Protein AF-A0A7X7IRA7-F1 (afdb_monomer_lite)

Secondary structure (DSSP, 8-state):
-HHHHHHHHTT---PPPGGGS---STTGGGTTTTTT---GGGSTTS-----SSSS--------SSTTHHHHHHHHHHHHHHHHHTT--

pLDDT: mean 92.63, std 7.19, range [47.81, 97.12]

Radius of gyration: 15.8 Å; chains: 1; bounding box: 31×34×34 Å

Structure (mmCIF, N/CA/C/O backbone):
data_AF-A0A7X7IRA7-F1
#
_entry.id   AF-A0A7X7IRA7-F1
#
loop_
_atom_site.group_PDB
_atom_site.id
_atom_site.type_symbol
_atom_site.label_atom_id
_atom_site.label_alt_id
_atom_site.label_comp_id
_atom_site.label_asym_id
_atom_site.label_entity_id
_atom_site.label_seq_id
_atom_site.pdbx_PDB_ins_code
_atom_site.Cartn_x
_atom_site.Cartn_y
_atom_site.Cartn_z
_atom_site.occupancy
_atom_site.B_iso_or_equiv
_atom_site.auth_seq_id
_atom_site.auth_comp_id
_atom_site.auth_asym_id
_atom_site.auth_atom_id
_atom_site.pdbx_PDB_model_num
ATOM 1 N N . ILE A 1 1 ? -6.655 -4.519 11.664 1.00 88.88 1 ILE A N 1
ATOM 2 C CA . ILE A 1 1 ? -5.834 -5.732 11.392 1.00 88.88 1 ILE A CA 1
ATOM 3 C C . ILE A 1 1 ? -6.500 -7.064 11.778 1.00 88.88 1 ILE A C 1
ATOM 5 O O . ILE A 1 1 ? -6.164 -8.075 11.176 1.00 88.88 1 ILE A O 1
ATOM 9 N N . GLY A 1 2 ? -7.436 -7.109 12.742 1.00 97.00 2 GLY A N 1
ATOM 10 C CA . GLY A 1 2 ? -8.104 -8.361 13.143 1.00 97.00 2 GLY A CA 1
ATOM 11 C C . GLY A 1 2 ? -8.839 -9.086 12.005 1.00 97.00 2 GLY A C 1
ATOM 12 O O . GLY A 1 2 ? -8.680 -10.294 11.869 1.00 97.00 2 GLY A O 1
ATOM 13 N N . GLU A 1 3 ? -9.560 -8.351 11.149 1.00 96.38 3 GLU A N 1
ATOM 14 C CA . GLU A 1 3 ? -10.217 -8.904 9.948 1.00 96.38 3 GLU A CA 1
ATOM 15 C C . GLU A 1 3 ? -9.214 -9.569 8.992 1.00 96.38 3 GLU A C 1
ATOM 17 O O . GLU A 1 3 ? -9.386 -10.728 8.636 1.00 96.38 3 GLU A O 1
ATOM 22 N N . ALA A 1 4 ? -8.113 -8.885 8.662 1.00 95.69 4 ALA A N 1
ATOM 23 C CA . ALA A 1 4 ? -7.071 -9.439 7.796 1.00 95.69 4 ALA A CA 1
ATOM 24 C C . ALA A 1 4 ? -6.428 -10.708 8.389 1.00 95.69 4 ALA A C 1
ATOM 26 O O . ALA A 1 4 ? -6.219 -11.689 7.683 1.00 95.69 4 ALA A O 1
ATOM 27 N N . ARG A 1 5 ? -6.158 -10.730 9.705 1.00 96.81 5 ARG A N 1
ATOM 28 C CA . ARG A 1 5 ? -5.629 -11.931 10.382 1.00 96.81 5 ARG A CA 1
ATOM 29 C C . ARG A 1 5 ? -6.616 -13.093 10.329 1.00 96.81 5 ARG A C 1
ATOM 31 O O . ARG A 1 5 ? -6.199 -14.226 10.123 1.00 96.81 5 ARG A O 1
ATOM 38 N N . ARG A 1 6 ? -7.907 -12.813 10.514 1.00 96.88 6 ARG A N 1
ATOM 39 C CA . ARG A 1 6 ? -8.966 -13.818 10.409 1.00 96.88 6 ARG A CA 1
ATOM 40 C C . ARG A 1 6 ? -9.012 -14.423 9.009 1.00 96.88 6 ARG A C 1
ATOM 42 O O . ARG A 1 6 ? -9.065 -15.639 8.904 1.00 96.88 6 ARG A O 1
ATOM 49 N N . ASP A 1 7 ? -8.942 -13.600 7.965 1.00 95.25 7 ASP A N 1
ATOM 50 C CA . ASP A 1 7 ? -8.956 -14.073 6.575 1.00 95.25 7 ASP A CA 1
ATOM 51 C C . ASP A 1 7 ? -7.778 -15.022 6.294 1.00 95.25 7 ASP A C 1
ATOM 53 O O . ASP A 1 7 ? -7.979 -16.084 5.708 1.00 95.25 7 ASP A O 1
ATOM 57 N N . VAL A 1 8 ? -6.585 -14.720 6.819 1.00 95.00 8 VAL A N 1
ATOM 58 C CA . VAL A 1 8 ? -5.424 -15.624 6.739 1.00 95.00 8 VAL A CA 1
ATOM 59 C C . VAL A 1 8 ? -5.671 -16.940 7.485 1.00 95.00 8 VAL A C 1
ATOM 61 O O . VAL A 1 8 ? -5.437 -18.008 6.925 1.00 95.00 8 VAL A O 1
ATOM 64 N N . CYS A 1 9 ? -6.162 -16.889 8.728 1.00 96.31 9 CYS A N 1
ATOM 65 C CA . CYS A 1 9 ? -6.425 -18.095 9.524 1.00 96.31 9 CYS A CA 1
ATOM 66 C C . CYS A 1 9 ? -7.529 -18.980 8.926 1.00 96.31 9 CYS A C 1
ATOM 68 O O . CYS A 1 9 ? -7.468 -20.199 9.046 1.00 96.31 9 CYS A O 1
ATOM 70 N N . GLU A 1 10 ? -8.535 -18.375 8.295 1.00 96.69 10 GLU A N 1
ATOM 71 C CA . GLU A 1 10 ? -9.654 -19.073 7.651 1.00 96.69 10 GLU A CA 1
ATOM 72 C C . GLU A 1 10 ? -9.316 -19.514 6.212 1.00 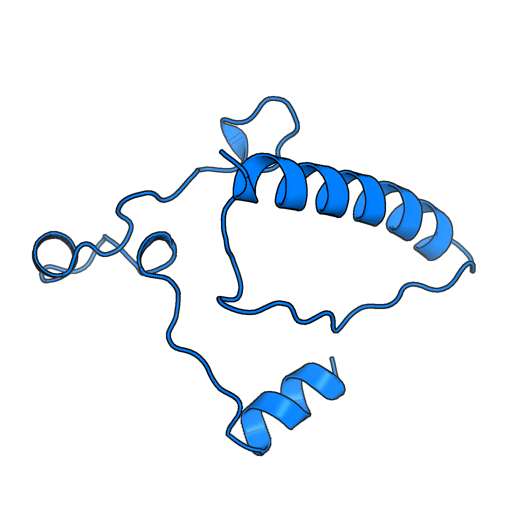96.69 10 GLU A C 1
ATOM 74 O O . GLU A 1 10 ? -10.180 -20.028 5.505 1.00 96.69 10 GLU A O 1
ATOM 79 N N . GLY A 1 11 ? -8.066 -19.332 5.766 1.00 92.25 11 GLY A N 1
ATOM 80 C CA . GLY A 1 11 ? -7.593 -19.796 4.461 1.00 92.25 11 GLY A CA 1
ATOM 81 C C . GLY A 1 11 ? -8.098 -18.976 3.272 1.00 92.25 11 GLY A C 1
ATOM 82 O O . GLY A 1 11 ? -7.948 -19.409 2.132 1.00 92.25 11 GLY A O 1
ATOM 83 N N . ARG A 1 12 ? -8.652 -17.777 3.501 1.00 91.00 12 ARG A N 1
ATOM 84 C CA . ARG A 1 12 ? -9.030 -16.811 2.451 1.00 91.00 12 ARG A CA 1
ATOM 85 C C . ARG A 1 12 ? -7.792 -16.087 1.906 1.00 91.00 12 ARG A C 1
ATOM 87 O O . ARG A 1 12 ? -7.711 -14.861 1.933 1.00 91.00 12 ARG A O 1
ATOM 94 N N . ILE A 1 13 ? -6.801 -16.857 1.465 1.00 89.81 13 ILE A N 1
ATOM 95 C CA . ILE A 1 13 ? -5.538 -16.358 0.921 1.00 89.81 13 ILE A CA 1
ATOM 96 C C . ILE A 1 13 ? -5.569 -16.349 -0.603 1.00 89.81 13 ILE A C 1
ATOM 98 O O . ILE A 1 13 ? -6.170 -17.210 -1.240 1.00 89.81 13 ILE A O 1
ATOM 102 N N . LEU A 1 14 ? -4.881 -15.373 -1.181 1.00 90.88 14 LEU A N 1
ATOM 103 C CA . LEU A 1 14 ? -4.729 -15.216 -2.620 1.00 90.88 14 LEU A CA 1
ATOM 104 C C . LEU A 1 14 ? -3.247 -15.292 -2.974 1.00 90.88 14 LEU A C 1
ATOM 106 O O . LEU A 1 14 ? -2.401 -14.914 -2.155 1.00 90.88 14 LEU A O 1
ATOM 110 N N . PRO A 1 15 ? -2.903 -15.774 -4.177 1.00 93.06 15 PRO A N 1
ATOM 111 C CA . PRO A 1 15 ? -1.535 -15.680 -4.648 1.00 93.06 15 PRO A CA 1
ATOM 112 C C . PRO A 1 15 ? -1.135 -14.209 -4.784 1.00 93.06 15 PRO A C 1
ATOM 114 O O . PRO A 1 15 ? -1.932 -13.371 -5.199 1.00 93.06 15 PRO A O 1
ATOM 117 N N . VAL A 1 16 ? 0.131 -13.908 -4.499 1.00 94.25 16 VAL A N 1
ATOM 118 C CA . VAL A 1 16 ? 0.682 -12.566 -4.724 1.00 94.25 16 VAL A CA 1
ATOM 119 C C . VAL A 1 16 ? 0.572 -12.225 -6.221 1.00 94.25 16 VAL A C 1
ATOM 121 O O . VAL A 1 16 ? 1.019 -13.049 -7.041 1.00 94.25 16 VAL A O 1
ATOM 124 N N . PRO A 1 17 ? 0.013 -11.056 -6.594 1.00 94.50 17 PRO A N 1
ATOM 125 C CA . PRO A 1 17 ? -0.003 -10.571 -7.973 1.00 94.50 17 PRO A CA 1
ATOM 126 C C . PRO A 1 17 ? 1.390 -10.606 -8.605 1.00 94.50 17 PRO A C 1
ATOM 128 O O . PRO A 1 17 ? 2.379 -10.272 -7.958 1.00 94.50 17 PRO A O 1
ATOM 131 N N . VAL A 1 18 ? 1.486 -11.035 -9.867 1.00 94.69 18 VAL A N 1
ATOM 132 C CA . VAL A 1 18 ? 2.771 -11.307 -10.546 1.00 94.69 18 VAL A CA 1
ATOM 133 C C . VAL A 1 18 ? 3.698 -10.089 -10.547 1.00 94.69 18 VAL A C 1
ATOM 135 O O . VAL A 1 18 ? 4.888 -10.233 -10.262 1.00 94.69 18 VAL A O 1
ATOM 138 N N . HIS A 1 19 ? 3.140 -8.901 -10.778 1.00 94.38 19 HIS A N 1
ATOM 139 C CA . HIS A 1 19 ? 3.867 -7.636 -10.791 1.00 94.38 19 HIS A CA 1
ATOM 140 C C . HIS A 1 19 ? 4.418 -7.230 -9.411 1.00 94.38 19 HIS A C 1
ATOM 142 O O . HIS A 1 19 ? 5.334 -6.426 -9.340 1.00 94.38 19 HIS A O 1
ATOM 148 N N . LEU A 1 20 ? 3.934 -7.813 -8.310 1.00 95.81 20 LEU A N 1
ATOM 149 C CA . LEU A 1 20 ? 4.458 -7.568 -6.957 1.00 95.81 20 LEU A CA 1
ATOM 150 C C . LEU A 1 20 ? 5.463 -8.629 -6.502 1.00 95.81 20 LEU A C 1
ATOM 152 O O . LEU A 1 20 ? 6.029 -8.522 -5.413 1.00 95.81 20 LEU A O 1
ATOM 156 N N . ARG A 1 21 ? 5.660 -9.696 -7.283 1.00 95.88 21 ARG A N 1
ATOM 157 C CA . ARG A 1 21 ? 6.606 -10.755 -6.924 1.00 95.88 21 ARG A CA 1
ATOM 158 C C . ARG A 1 21 ? 8.035 -10.313 -7.201 1.00 95.88 21 ARG A C 1
ATOM 160 O O . ARG A 1 21 ? 8.302 -9.605 -8.166 1.00 95.88 21 ARG A O 1
ATOM 167 N N . ASP A 1 22 ? 8.957 -10.818 -6.388 1.00 94.88 22 ASP A N 1
ATOM 168 C CA . ASP A 1 22 ? 10.381 -10.523 -6.529 1.00 94.88 22 ASP A CA 1
ATOM 169 C C . ASP A 1 22 ? 10.916 -10.910 -7.920 1.00 94.88 22 ASP A C 1
ATOM 171 O O . ASP A 1 22 ? 10.666 -12.012 -8.420 1.00 94.88 22 ASP A O 1
ATOM 175 N N . LYS A 1 23 ? 11.676 -9.994 -8.524 1.00 94.19 23 LYS A N 1
ATOM 176 C CA . LYS A 1 23 ? 12.304 -10.133 -9.840 1.00 94.19 23 LYS A CA 1
ATOM 177 C C . LYS A 1 23 ? 13.756 -10.626 -9.767 1.00 94.19 23 LYS A C 1
ATOM 179 O O . LYS A 1 23 ? 14.333 -10.988 -10.792 1.00 94.19 23 LYS A O 1
ATOM 184 N N . HIS A 1 24 ? 14.375 -10.638 -8.588 1.00 92.62 24 HIS A N 1
ATOM 185 C CA . HIS A 1 24 ? 15.829 -10.765 -8.456 1.00 92.62 24 HIS A CA 1
ATOM 186 C C . HIS A 1 24 ? 16.363 -12.203 -8.424 1.00 92.62 24 HIS A C 1
ATOM 188 O O . HIS A 1 24 ? 17.573 -12.406 -8.527 1.00 92.62 24 HIS A O 1
ATOM 194 N N . TYR A 1 25 ? 15.503 -13.219 -8.331 1.00 92.25 25 TYR A N 1
ATOM 195 C CA . TYR A 1 25 ? 15.939 -14.616 -8.328 1.00 92.25 25 TYR A CA 1
ATOM 196 C C . TYR A 1 25 ? 15.976 -15.215 -9.748 1.00 92.25 25 TYR A C 1
ATOM 198 O O . TYR A 1 25 ? 15.207 -14.840 -10.632 1.00 92.25 25 TYR A O 1
ATOM 206 N N . GLY A 1 26 ? 16.851 -16.201 -9.982 1.00 89.56 26 GLY A N 1
ATOM 207 C CA . GLY A 1 26 ? 17.177 -16.698 -11.333 1.00 89.56 26 GLY A CA 1
ATOM 208 C C . GLY A 1 26 ? 16.016 -17.290 -12.156 1.00 89.56 26 GLY A C 1
ATOM 209 O O . GLY A 1 26 ? 16.147 -17.458 -13.367 1.00 89.56 26 GLY A O 1
ATOM 210 N N . GLY A 1 27 ? 14.873 -17.597 -11.535 1.00 91.44 27 GLY A N 1
ATOM 211 C CA . GLY A 1 27 ? 13.662 -18.069 -12.218 1.00 91.44 27 GLY A CA 1
ATOM 212 C C . GLY A 1 27 ? 12.659 -16.969 -12.580 1.00 91.44 27 GLY A C 1
ATOM 213 O O . GLY A 1 27 ? 11.788 -17.213 -13.414 1.00 91.44 27 GLY A O 1
ATOM 214 N N . ALA A 1 28 ? 12.796 -15.771 -12.006 1.00 91.19 28 ALA A N 1
ATOM 215 C CA . ALA A 1 28 ? 11.794 -14.711 -12.055 1.00 91.19 28 ALA A CA 1
ATOM 216 C C . ALA A 1 28 ? 11.415 -14.304 -13.481 1.00 91.19 28 ALA A C 1
ATOM 218 O O . ALA A 1 28 ? 10.235 -14.262 -13.815 1.00 91.19 28 ALA A O 1
ATOM 219 N N . LYS A 1 29 ? 12.417 -14.100 -14.345 1.00 89.81 29 LYS A N 1
ATOM 220 C CA . LYS A 1 29 ? 12.215 -13.687 -15.742 1.00 89.81 29 LYS A CA 1
ATOM 221 C C . LYS A 1 29 ? 11.414 -14.706 -16.559 1.00 89.81 29 LYS A C 1
ATOM 223 O O . LYS A 1 29 ? 10.653 -14.323 -17.430 1.00 89.81 29 LYS A O 1
ATOM 228 N N . ARG A 1 30 ? 11.572 -16.008 -16.292 1.00 92.50 30 ARG A N 1
ATOM 229 C CA . ARG A 1 30 ? 10.794 -17.050 -16.993 1.00 92.50 30 ARG A CA 1
ATOM 230 C C . ARG A 1 30 ? 9.353 -17.130 -16.498 1.00 92.50 30 ARG A C 1
ATOM 232 O O . ARG A 1 30 ? 8.489 -17.569 -17.241 1.00 92.50 30 ARG A O 1
ATOM 239 N N . LEU A 1 31 ? 9.124 -16.750 -15.244 1.00 91.00 31 LEU A N 1
ATOM 240 C CA . LEU A 1 31 ? 7.818 -16.778 -14.587 1.00 91.00 31 LEU A CA 1
ATOM 241 C C . LEU A 1 31 ? 7.078 -15.431 -14.687 1.00 91.00 31 LEU A C 1
ATOM 243 O O . LEU A 1 31 ? 5.993 -15.303 -14.128 1.00 91.00 31 LEU A O 1
ATOM 247 N N . GLY A 1 32 ? 7.669 -14.432 -15.355 1.00 92.56 32 GLY A N 1
ATOM 248 C CA . GLY A 1 32 ? 7.125 -13.078 -15.485 1.00 92.56 32 GLY A CA 1
ATOM 249 C C . GLY A 1 32 ? 7.094 -12.279 -14.177 1.00 92.56 32 GLY A C 1
ATOM 250 O O . GLY A 1 32 ? 6.390 -11.282 -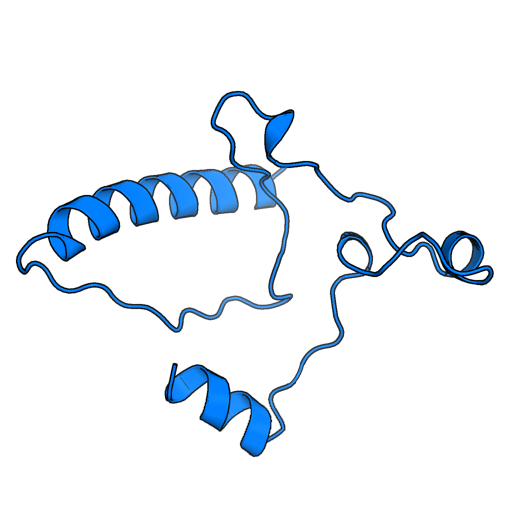14.081 1.00 92.56 32 GLY A O 1
ATOM 251 N N . HIS A 1 33 ? 7.812 -12.699 -13.131 1.00 95.25 33 HIS A N 1
ATOM 252 C CA . HIS A 1 33 ? 7.744 -12.024 -11.832 1.00 95.25 33 HIS A CA 1
ATOM 253 C C . HIS A 1 33 ? 8.278 -10.588 -11.906 1.00 95.25 33 HIS A C 1
ATOM 255 O O . HIS A 1 33 ? 9.356 -10.335 -12.453 1.00 95.25 33 HIS A O 1
ATOM 261 N N . GLY A 1 34 ? 7.520 -9.659 -11.324 1.00 91.38 34 GLY A N 1
ATOM 262 C CA . GLY A 1 34 ? 7.823 -8.231 -11.336 1.00 91.38 34 GLY A CA 1
ATOM 263 C C . GLY A 1 34 ? 7.585 -7.554 -12.690 1.00 91.38 34 GLY A C 1
ATOM 264 O O . GLY A 1 34 ? 7.888 -6.371 -12.836 1.00 91.38 34 GLY A O 1
ATOM 265 N N . GLU A 1 35 ? 7.072 -8.267 -13.699 1.00 92.31 35 GLU A N 1
ATOM 266 C CA . GLU A 1 35 ? 6.629 -7.643 -14.948 1.00 92.31 35 GLU A CA 1
ATOM 267 C C . GLU A 1 35 ? 5.347 -6.844 -14.703 1.00 92.31 35 GLU A C 1
ATOM 269 O O . GLU A 1 35 ? 4.427 -7.326 -14.047 1.00 92.31 35 GLU A O 1
ATOM 274 N N . GLY A 1 36 ? 5.306 -5.607 -15.202 1.00 91.88 36 GLY A N 1
ATOM 275 C CA . GLY A 1 36 ? 4.192 -4.683 -14.973 1.00 91.88 36 GLY A CA 1
ATOM 276 C C . GLY A 1 36 ? 4.208 -3.975 -13.614 1.00 91.88 36 GLY A C 1
ATOM 277 O O . GLY A 1 36 ? 3.260 -3.256 -13.315 1.00 91.88 36 GLY A O 1
ATOM 278 N N . TYR A 1 37 ? 5.255 -4.150 -12.793 1.00 95.19 37 TYR A N 1
ATOM 279 C CA . TYR A 1 37 ? 5.391 -3.401 -11.540 1.00 95.19 37 TYR A CA 1
ATOM 280 C C . TYR A 1 37 ? 5.487 -1.902 -11.820 1.00 95.19 37 TYR A C 1
ATOM 282 O O . TYR A 1 37 ? 6.364 -1.467 -12.570 1.00 95.19 37 TYR A O 1
ATOM 290 N N . GLN A 1 38 ? 4.631 -1.118 -11.171 1.00 94.88 38 GLN A N 1
ATOM 291 C CA . GLN A 1 38 ? 4.682 0.338 -11.236 1.00 94.88 38 GLN A CA 1
ATOM 292 C C . GLN A 1 38 ? 5.368 0.888 -9.982 1.00 94.88 38 GLN A C 1
ATOM 294 O O . GLN A 1 38 ? 4.926 0.650 -8.854 1.00 94.88 38 GLN A O 1
ATOM 299 N N . TYR A 1 39 ? 6.462 1.628 -10.160 1.00 95.44 39 TYR A N 1
ATOM 300 C CA . TYR A 1 39 ? 7.188 2.221 -9.044 1.00 95.44 39 TYR A CA 1
ATOM 301 C C . TYR A 1 39 ? 6.528 3.537 -8.622 1.00 95.44 39 TYR A C 1
ATOM 303 O O . TYR A 1 39 ? 6.610 4.535 -9.326 1.00 95.44 39 TYR A O 1
ATOM 311 N N . ALA A 1 40 ? 5.882 3.551 -7.451 1.00 95.81 40 ALA A N 1
ATOM 312 C CA . ALA A 1 40 ? 5.048 4.671 -6.997 1.00 95.81 40 ALA A CA 1
ATOM 313 C C . ALA A 1 40 ? 5.751 6.041 -6.984 1.00 95.81 40 ALA A C 1
ATOM 315 O O . ALA A 1 40 ? 5.092 7.056 -7.185 1.00 95.81 40 ALA A O 1
ATOM 316 N N . HIS A 1 41 ? 7.071 6.081 -6.783 1.00 96.25 41 HIS A N 1
ATOM 317 C CA . HIS A 1 41 ? 7.834 7.332 -6.765 1.00 96.25 41 HIS A CA 1
ATOM 318 C C . HIS A 1 41 ? 8.023 7.972 -8.148 1.00 96.25 41 HIS A C 1
ATOM 320 O O . HIS A 1 41 ? 8.348 9.154 -8.205 1.00 96.25 41 HIS A O 1
ATOM 326 N N . ASP A 1 42 ? 7.790 7.232 -9.235 1.00 96.00 42 ASP A N 1
ATOM 327 C CA . ASP A 1 42 ? 7.822 7.779 -10.595 1.00 96.00 42 ASP A CA 1
ATOM 328 C C . ASP A 1 42 ? 6.483 8.434 -10.986 1.00 96.00 42 ASP A C 1
ATOM 330 O O . ASP A 1 42 ? 6.401 9.130 -11.998 1.00 96.00 42 ASP A O 1
ATOM 334 N N . HIS A 1 43 ? 5.422 8.245 -10.188 1.00 93.69 43 HIS A N 1
ATOM 335 C CA . HIS A 1 43 ? 4.111 8.837 -10.449 1.00 93.69 43 HIS A CA 1
ATOM 336 C C . HIS A 1 43 ? 3.998 10.240 -9.826 1.00 93.69 43 HIS A C 1
ATOM 338 O O . HIS A 1 43 ? 4.387 10.416 -8.668 1.00 93.69 43 HIS A O 1
ATOM 344 N N . PRO A 1 44 ? 3.389 11.224 -10.522 1.00 91.06 44 PRO A N 1
ATOM 345 C CA . PRO A 1 44 ? 3.272 12.610 -10.047 1.00 91.06 44 PRO A CA 1
ATOM 346 C C . PRO A 1 44 ? 2.668 12.764 -8.646 1.00 91.06 44 PRO A C 1
ATOM 348 O O . PRO A 1 44 ? 3.109 13.604 -7.866 1.00 91.06 44 PRO A O 1
ATOM 351 N N . ASP A 1 45 ? 1.690 11.921 -8.310 1.00 91.19 45 ASP A N 1
ATOM 352 C CA . ASP A 1 45 ? 0.988 11.966 -7.022 1.00 91.19 45 ASP A CA 1
ATOM 353 C C . ASP A 1 45 ? 1.615 11.049 -5.955 1.00 91.19 45 ASP A C 1
ATOM 355 O O . ASP A 1 45 ? 1.099 10.944 -4.834 1.00 91.19 45 ASP A O 1
ATOM 359 N N . GLY A 1 46 ? 2.699 10.346 -6.304 1.00 94.19 46 GLY A N 1
ATOM 360 C CA . GLY A 1 46 ? 3.319 9.314 -5.473 1.00 94.19 46 GLY A CA 1
ATOM 361 C C . GLY A 1 46 ? 2.450 8.064 -5.295 1.00 94.19 46 GLY A C 1
ATOM 362 O O . GLY A 1 46 ? 2.606 7.343 -4.310 1.00 94.19 46 GLY A O 1
ATOM 363 N N . ILE A 1 47 ? 1.485 7.838 -6.193 1.00 95.25 47 ILE A N 1
ATOM 364 C CA . ILE A 1 47 ? 0.514 6.741 -6.131 1.00 95.25 47 ILE A CA 1
ATOM 365 C C . ILE A 1 47 ? 0.586 5.972 -7.448 1.00 95.25 47 ILE A C 1
ATOM 367 O O . ILE A 1 47 ? 0.225 6.505 -8.494 1.00 95.25 47 ILE A O 1
ATOM 371 N N . ALA A 1 48 ? 1.034 4.719 -7.387 1.00 95.44 48 ALA A N 1
ATOM 372 C CA . ALA A 1 48 ? 0.958 3.799 -8.515 1.00 95.44 48 ALA A CA 1
ATOM 373 C C . ALA A 1 48 ? -0.402 3.096 -8.508 1.00 95.44 48 ALA A C 1
ATOM 375 O O . ALA A 1 48 ? -0.737 2.388 -7.554 1.00 95.44 48 ALA A O 1
ATOM 376 N N . ALA A 1 49 ? -1.182 3.289 -9.566 1.00 94.06 49 ALA A N 1
ATOM 377 C CA . ALA A 1 49 ? -2.475 2.646 -9.718 1.00 94.06 49 ALA A CA 1
ATOM 378 C C . ALA A 1 49 ? -2.282 1.227 -10.273 1.00 94.06 49 ALA A C 1
ATOM 380 O O . ALA A 1 49 ? -2.322 0.984 -11.473 1.00 94.06 49 ALA A O 1
ATOM 381 N N . GLN A 1 50 ? -2.005 0.290 -9.368 1.00 93.88 50 GLN A N 1
ATOM 382 C CA . GLN A 1 50 ? -1.860 -1.135 -9.665 1.00 93.88 50 GLN A CA 1
ATOM 383 C C . GLN A 1 50 ? -2.621 -1.966 -8.628 1.00 93.88 50 GLN A C 1
ATOM 385 O O . GLN A 1 50 ? -2.969 -1.483 -7.545 1.00 93.88 50 GLN A O 1
ATOM 390 N N . ASP A 1 51 ? -2.897 -3.229 -8.944 1.00 93.38 51 ASP A N 1
ATOM 391 C CA . ASP A 1 51 ? -3.636 -4.099 -8.035 1.00 93.38 51 ASP A CA 1
ATOM 392 C C . ASP A 1 51 ? -2.739 -4.759 -6.980 1.00 93.38 51 ASP A C 1
ATOM 394 O O . ASP A 1 51 ? -2.010 -5.710 -7.250 1.00 93.38 51 ASP A O 1
ATOM 398 N N . TYR A 1 52 ? -2.856 -4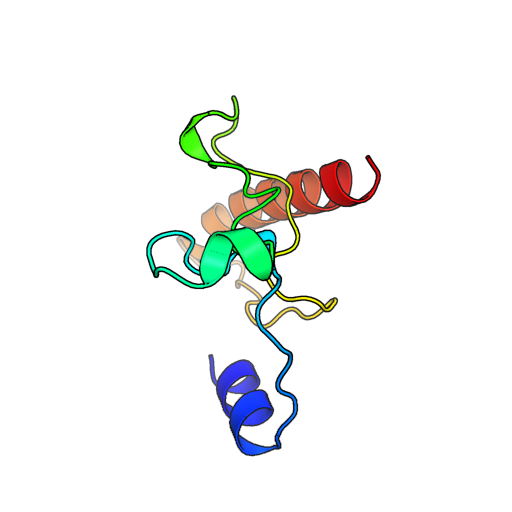.290 -5.740 1.00 94.31 52 TYR A N 1
ATOM 399 C CA . TYR A 1 52 ? -2.043 -4.775 -4.628 1.00 94.31 52 TYR A CA 1
ATOM 400 C C . TYR A 1 52 ? -2.545 -6.072 -3.984 1.00 94.31 52 TYR A C 1
ATOM 402 O O . TYR A 1 52 ? -1.749 -6.817 -3.410 1.00 94.31 52 TYR A O 1
ATOM 410 N N . LEU A 1 53 ? -3.859 -6.325 -4.018 1.00 93.00 53 LEU A N 1
ATOM 411 C CA . LEU A 1 53 ? -4.482 -7.375 -3.205 1.00 93.00 53 LEU A CA 1
ATOM 412 C C . LEU A 1 53 ? -5.046 -8.539 -4.028 1.00 93.00 53 LEU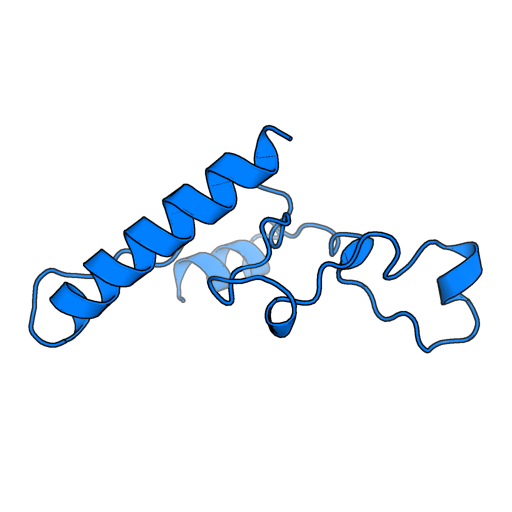 A C 1
ATOM 414 O O . LEU A 1 53 ? -5.167 -9.637 -3.486 1.00 93.00 53 LEU A O 1
ATOM 418 N N . GLY A 1 54 ? -5.393 -8.339 -5.304 1.00 90.62 54 GLY A N 1
ATOM 419 C CA . GLY A 1 54 ? -6.018 -9.383 -6.127 1.00 90.62 54 GLY A CA 1
ATOM 420 C C . GLY A 1 54 ? -7.532 -9.508 -5.950 1.00 90.62 54 GLY A C 1
ATOM 421 O O . GLY A 1 54 ? -8.158 -10.304 -6.644 1.00 90.62 54 GLY A O 1
ATOM 422 N N . VAL A 1 55 ? -8.126 -8.765 -5.008 1.00 90.81 55 VAL A N 1
ATOM 423 C CA . VAL A 1 55 ? -9.565 -8.765 -4.698 1.00 90.81 55 VAL A CA 1
ATOM 424 C C . VAL A 1 55 ? -10.029 -7.413 -4.171 1.00 90.81 55 VAL A C 1
ATOM 426 O O . VAL A 1 55 ? -9.261 -6.634 -3.602 1.00 90.81 55 VAL A O 1
ATOM 429 N N . GLU A 1 56 ? -11.330 -7.167 -4.290 1.00 90.50 56 GLU A N 1
ATOM 430 C CA . GLU A 1 56 ? -11.999 -6.020 -3.684 1.00 90.50 56 GLU A CA 1
ATOM 431 C C . GLU A 1 56 ? -12.295 -6.284 -2.205 1.00 90.50 56 GLU A C 1
ATOM 433 O O . GLU A 1 56 ? -13.320 -6.854 -1.825 1.00 90.50 56 GLU A O 1
ATOM 438 N N . ARG A 1 57 ? -11.351 -5.902 -1.341 1.00 92.38 57 ARG A N 1
ATOM 439 C CA . ARG A 1 57 ? -11.470 -6.082 0.106 1.00 92.38 57 ARG A CA 1
ATOM 440 C C . ARG A 1 57 ? -10.854 -4.909 0.852 1.00 92.38 57 ARG A C 1
ATOM 442 O O . ARG A 1 57 ? -9.723 -4.512 0.590 1.00 92.38 57 ARG A O 1
ATOM 449 N N . GLU A 1 58 ? -11.585 -4.403 1.838 1.00 94.75 58 GLU A N 1
ATOM 450 C CA . GLU A 1 58 ? -11.142 -3.308 2.696 1.00 94.75 58 GLU A CA 1
ATOM 451 C C . 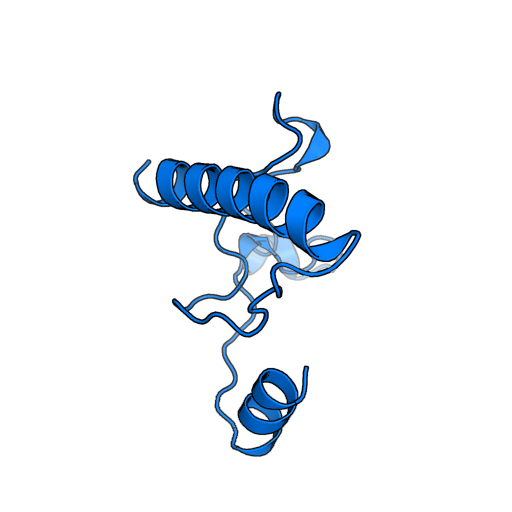GLU A 1 58 ? -11.115 -3.738 4.162 1.00 94.75 58 GLU A C 1
ATOM 453 O O . GLU A 1 58 ? -12.103 -4.259 4.681 1.00 94.75 58 GLU A O 1
ATOM 458 N N . TYR A 1 59 ? -9.996 -3.475 4.841 1.00 95.44 59 TYR A N 1
ATOM 459 C CA . TYR A 1 59 ? -9.789 -3.846 6.250 1.00 95.44 59 TYR A CA 1
ATOM 460 C C . TYR A 1 59 ? -9.649 -2.655 7.199 1.00 95.44 59 TYR A C 1
ATOM 462 O O . TYR A 1 59 ? -9.723 -2.825 8.418 1.00 95.44 59 TYR A O 1
ATOM 470 N N . TYR A 1 60 ? -9.363 -1.468 6.664 1.00 96.81 60 TYR A N 1
ATOM 471 C CA . TYR A 1 60 ? -9.184 -0.252 7.447 1.00 96.81 60 TYR A CA 1
ATOM 472 C C . TYR A 1 60 ? -10.325 0.716 7.148 1.00 96.81 60 TYR A C 1
ATOM 474 O O . TYR A 1 60 ? -10.540 1.102 5.999 1.00 96.81 60 TYR A O 1
ATOM 482 N N . ARG A 1 61 ? -11.067 1.066 8.200 1.00 95.81 61 ARG A N 1
ATOM 483 C CA . ARG A 1 61 ? -12.184 2.011 8.180 1.00 95.81 61 ARG A CA 1
ATOM 484 C C . ARG A 1 61 ? -11.854 3.085 9.226 1.00 95.81 61 ARG A C 1
ATOM 486 O O . ARG A 1 61 ? -12.061 2.811 10.410 1.00 95.81 61 ARG A O 1
ATOM 493 N N . PRO A 1 62 ? -11.231 4.211 8.825 1.00 96.06 62 PRO A N 1
ATOM 494 C CA . PRO A 1 62 ? -10.808 5.249 9.761 1.00 96.06 62 PRO A CA 1
ATOM 495 C C . PRO A 1 62 ? -12.017 5.884 10.452 1.00 96.06 62 PRO A C 1
ATOM 497 O O . PRO A 1 62 ? -13.110 5.935 9.884 1.00 96.06 62 PRO A O 1
ATOM 500 N N . THR A 1 63 ? -11.817 6.376 11.672 1.00 96.38 63 THR A N 1
ATOM 501 C CA . THR A 1 63 ? -12.821 7.176 12.382 1.00 96.38 63 THR A CA 1
ATOM 502 C C . THR A 1 63 ? -12.667 8.666 12.066 1.00 96.38 63 THR A C 1
ATOM 504 O O . THR A 1 63 ? -11.697 9.106 11.454 1.00 96.38 63 THR A O 1
ATOM 507 N N . ASP A 1 64 ? -13.627 9.475 12.505 1.00 95.31 64 ASP A N 1
ATOM 508 C CA . ASP A 1 64 ? -13.637 10.933 12.343 1.00 95.31 64 ASP A CA 1
ATOM 509 C C . ASP A 1 64 ? -12.880 11.683 13.459 1.00 95.31 64 ASP A C 1
ATOM 511 O O . ASP A 1 64 ? -12.950 12.915 13.570 1.00 95.31 64 ASP A O 1
ATOM 515 N N . ARG A 1 65 ? -12.142 10.953 14.304 1.00 96.44 65 ARG A N 1
ATOM 516 C CA . ARG A 1 65 ? -11.548 11.477 15.537 1.00 96.44 65 ARG A CA 1
ATOM 517 C C . ARG A 1 65 ? -10.072 11.812 15.356 1.00 96.44 65 ARG A C 1
ATOM 519 O O . ARG A 1 65 ? -9.274 10.992 14.910 1.00 96.44 65 ARG A O 1
ATOM 526 N N . GLY A 1 66 ? -9.689 13.010 15.796 1.00 96.38 66 GLY A N 1
ATOM 527 C CA . GLY A 1 66 ? -8.291 13.444 15.817 1.00 96.38 66 GLY A CA 1
ATOM 528 C C . GLY A 1 66 ? -7.639 13.382 14.434 1.00 96.38 66 GLY A C 1
ATOM 529 O O . GLY A 1 66 ? -8.213 13.852 13.452 1.00 96.38 66 GLY A O 1
ATOM 530 N N . PHE A 1 67 ? -6.443 12.796 14.373 1.00 96.69 67 PHE A N 1
ATOM 531 C CA . PHE A 1 67 ? -5.658 12.679 13.143 1.00 96.69 67 PHE A CA 1
ATOM 532 C C . PHE A 1 67 ? -6.269 11.711 12.118 1.00 96.69 67 PHE A C 1
ATOM 534 O O . PHE A 1 67 ? -6.052 11.876 10.919 1.00 96.69 67 PHE A O 1
ATOM 541 N N . GLU A 1 68 ? -7.093 10.745 12.547 1.00 97.12 68 GLU A N 1
ATOM 542 C CA . GLU A 1 68 ? -7.742 9.827 11.601 1.00 97.12 68 GLU A CA 1
ATOM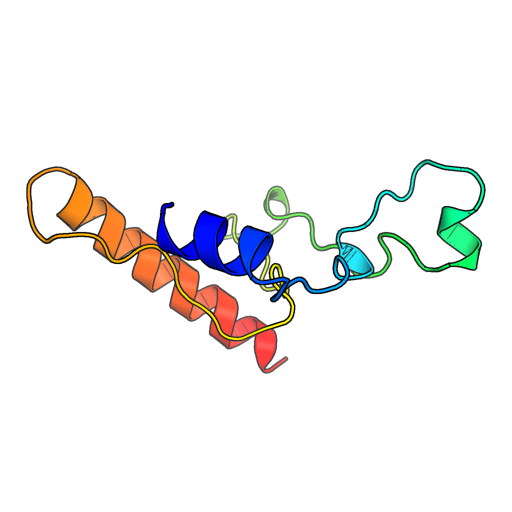 543 C C . GLU A 1 68 ? -8.685 10.552 10.638 1.00 97.12 68 GLU A C 1
ATOM 545 O O . GLU A 1 68 ? -8.847 10.099 9.510 1.00 97.12 68 GLU A O 1
ATOM 550 N N . ARG A 1 69 ? -9.231 11.716 11.019 1.00 96.38 69 ARG A N 1
ATOM 551 C CA . ARG A 1 69 ? -10.040 12.538 10.110 1.00 96.38 69 ARG A CA 1
ATOM 552 C C . ARG A 1 69 ? -9.234 13.038 8.910 1.00 96.38 69 ARG A C 1
ATOM 554 O O . ARG A 1 69 ? -9.726 13.005 7.787 1.00 96.38 69 ARG A O 1
ATOM 561 N N . GLU A 1 70 ? -8.011 13.506 9.143 1.00 96.06 70 GLU A N 1
ATOM 562 C CA . GLU A 1 70 ? -7.107 13.960 8.079 1.00 96.06 70 GLU A CA 1
ATOM 563 C C . GLU A 1 70 ? -6.628 12.771 7.238 1.00 96.06 70 GLU A C 1
ATOM 565 O O . GLU A 1 70 ? -6.662 12.806 6.006 1.00 96.06 70 GLU A O 1
ATOM 570 N N . LEU A 1 71 ? -6.285 11.664 7.904 1.00 96.88 71 LEU A N 1
ATOM 571 C CA . LEU A 1 71 ? -5.906 10.427 7.232 1.00 96.88 71 LEU A CA 1
ATOM 572 C C . LEU A 1 71 ? -7.036 9.880 6.348 1.00 96.88 71 LEU A C 1
ATOM 574 O O . LEU A 1 71 ? -6.759 9.405 5.252 1.00 96.88 71 LEU A O 1
ATOM 578 N N . ALA A 1 72 ? -8.295 9.972 6.783 1.00 96.94 72 ALA A N 1
ATOM 579 C CA . ALA A 1 72 ? -9.456 9.536 6.011 1.00 96.94 72 ALA A CA 1
ATOM 580 C C . ALA A 1 72 ? -9.602 10.324 4.702 1.00 96.94 72 ALA A C 1
ATOM 582 O O . ALA A 1 72 ? -9.862 9.728 3.659 1.00 96.94 72 ALA A O 1
ATOM 583 N N . GLN A 1 73 ? -9.368 11.641 4.734 1.00 95.88 73 GLN A N 1
ATOM 584 C CA . GLN A 1 73 ? -9.384 12.479 3.531 1.00 95.88 73 GLN A CA 1
ATOM 585 C C . GLN A 1 73 ? -8.288 12.055 2.549 1.00 95.88 73 GLN A C 1
ATOM 587 O O . GLN A 1 73 ? -8.560 11.838 1.368 1.00 95.88 73 GLN A O 1
ATOM 592 N N . ARG A 1 74 ? -7.057 11.858 3.042 1.00 95.38 74 ARG A N 1
ATOM 593 C CA . ARG A 1 74 ? -5.942 11.393 2.205 1.00 95.38 74 ARG A CA 1
ATOM 594 C C . ARG A 1 74 ? -6.182 9.983 1.659 1.00 95.38 74 ARG A C 1
ATOM 596 O O . ARG A 1 74 ? -5.869 9.723 0.498 1.00 95.38 74 ARG A O 1
ATOM 603 N N . LEU A 1 75 ? -6.741 9.088 2.474 1.00 96.19 75 LEU A N 1
ATOM 604 C CA . LEU A 1 75 ? -7.076 7.720 2.088 1.00 96.19 75 LEU A CA 1
ATOM 605 C C . LEU A 1 75 ? -8.116 7.695 0.965 1.00 96.19 75 LEU A C 1
ATOM 607 O O . LEU A 1 75 ? -7.971 6.894 0.047 1.00 96.19 75 LEU A O 1
ATOM 611 N N . GLU A 1 76 ? -9.118 8.577 0.994 1.00 95.62 76 GLU A N 1
ATOM 612 C CA . GLU A 1 76 ? -10.100 8.658 -0.090 1.00 95.62 76 GLU A CA 1
ATOM 613 C C . GLU A 1 76 ? -9.458 9.116 -1.403 1.00 95.62 76 GLU A C 1
ATOM 615 O O . GLU A 1 76 ? -9.686 8.493 -2.435 1.00 95.62 76 GLU A O 1
ATOM 620 N N . THR A 1 77 ? -8.573 10.121 -1.374 1.00 94.81 77 THR A N 1
ATOM 621 C CA . THR A 1 77 ? -7.803 10.516 -2.568 1.00 94.81 77 THR A CA 1
ATOM 622 C C . THR A 1 77 ? -7.006 9.342 -3.134 1.00 94.81 77 THR A C 1
ATOM 624 O O . THR A 1 77 ? -7.024 9.111 -4.340 1.00 94.81 77 THR A O 1
ATOM 627 N N . ILE A 1 78 ? -6.336 8.571 -2.271 1.00 95.25 78 ILE A N 1
ATOM 628 C CA . ILE A 1 78 ? -5.594 7.378 -2.696 1.00 95.25 78 ILE A CA 1
ATOM 629 C C . ILE A 1 78 ? -6.545 6.356 -3.327 1.00 95.25 78 ILE A C 1
ATOM 631 O O . ILE A 1 78 ? -6.256 5.846 -4.403 1.00 95.25 78 ILE A O 1
ATOM 635 N N . ARG A 1 79 ? -7.696 6.082 -2.707 1.00 94.19 79 ARG A N 1
ATOM 636 C CA . ARG A 1 79 ? -8.685 5.127 -3.228 1.00 94.19 79 ARG A CA 1
ATOM 637 C C . ARG A 1 79 ? -9.249 5.540 -4.582 1.00 94.19 79 ARG A C 1
ATOM 639 O O . ARG A 1 79 ? -9.394 4.676 -5.437 1.00 94.19 79 ARG A O 1
ATOM 646 N N . VAL A 1 80 ? -9.539 6.825 -4.790 1.00 93.94 80 VAL A N 1
ATOM 647 C CA . VAL A 1 80 ? -9.967 7.348 -6.097 1.00 93.94 80 VAL A CA 1
ATOM 648 C C . VAL A 1 80 ? -8.892 7.073 -7.146 1.00 93.94 80 VAL A C 1
ATOM 650 O O . VAL A 1 80 ? -9.190 6.407 -8.130 1.00 93.94 80 VAL A O 1
ATOM 653 N N . ARG A 1 81 ? -7.634 7.458 -6.891 1.00 92.94 81 ARG A N 1
ATOM 654 C CA . ARG A 1 81 ? -6.516 7.211 -7.820 1.00 92.94 81 ARG A CA 1
ATOM 655 C C . ARG A 1 81 ? -6.306 5.730 -8.139 1.00 92.94 81 ARG A C 1
ATOM 657 O O . ARG A 1 81 ? -6.063 5.373 -9.285 1.00 92.94 81 ARG A O 1
ATOM 664 N N . LEU A 1 82 ? -6.407 4.864 -7.129 1.00 92.31 82 LEU A N 1
ATOM 665 C CA . LEU A 1 82 ? -6.271 3.416 -7.310 1.00 92.31 82 LEU A CA 1
ATOM 666 C C . LEU A 1 82 ? -7.430 2.806 -8.111 1.00 92.31 82 LEU A C 1
ATOM 668 O O . LEU A 1 82 ? -7.228 1.783 -8.757 1.00 92.31 82 LEU A O 1
ATOM 672 N N . ARG A 1 83 ? -8.634 3.394 -8.055 1.00 89.94 83 ARG A N 1
ATOM 673 C CA . ARG A 1 83 ? -9.773 2.979 -8.888 1.00 89.94 83 ARG A CA 1
ATOM 674 C C . ARG A 1 83 ? -9.625 3.473 -10.325 1.00 89.94 83 ARG A C 1
ATOM 676 O O . ARG A 1 83 ? -9.825 2.675 -11.227 1.00 89.94 83 ARG A O 1
ATOM 683 N N . GLU A 1 84 ? -9.216 4.728 -10.524 1.00 86.56 84 GLU A N 1
ATOM 684 C CA . GLU A 1 84 ? -9.001 5.316 -11.858 1.00 86.56 84 GLU A CA 1
ATOM 685 C C . GLU A 1 84 ? -8.037 4.466 -12.701 1.00 86.56 84 GLU A C 1
ATOM 687 O O . GLU A 1 84 ? -8.382 4.056 -13.801 1.00 86.56 84 GLU A O 1
ATOM 692 N N . GLY A 1 85 ? -6.869 4.094 -12.167 1.00 77.25 85 GLY A N 1
ATOM 693 C CA . GLY A 1 85 ? -5.922 3.268 -12.930 1.00 77.25 85 GLY A CA 1
ATOM 694 C C . GLY A 1 85 ? -6.208 1.761 -12.934 1.00 77.25 85 GLY A C 1
ATOM 695 O O . GLY A 1 85 ? -5.380 1.001 -13.417 1.00 77.25 85 GLY A O 1
ATOM 696 N N . ARG A 1 86 ? -7.345 1.302 -12.386 1.00 69.69 86 ARG A N 1
ATOM 697 C CA . ARG A 1 86 ? -7.860 -0.059 -12.644 1.00 69.69 86 ARG A CA 1
ATOM 698 C C . ARG A 1 86 ? -8.713 -0.123 -13.916 1.00 69.69 86 ARG A C 1
ATOM 700 O O . ARG A 1 86 ? -8.987 -1.226 -14.380 1.00 69.69 86 ARG A O 1
ATOM 707 N N . GLU A 1 87 ? -9.178 1.022 -14.416 1.00 58.53 87 GLU A N 1
ATOM 708 C CA . GLU A 1 87 ? -10.036 1.127 -15.604 1.00 58.53 87 GLU A CA 1
ATOM 709 C C . GLU A 1 87 ? -9.237 1.369 -16.901 1.00 58.53 87 GLU A C 1
ATOM 711 O O . GLU A 1 87 ? -9.787 1.184 -17.988 1.00 58.53 87 GLU A O 1
ATOM 716 N N . GLU A 1 88 ? -7.954 1.735 -16.786 1.00 47.81 88 GLU A N 1
ATOM 717 C CA . GLU A 1 88 ? -6.971 1.834 -17.884 1.00 47.81 88 GLU A CA 1
ATOM 718 C C . GLU A 1 88 ? -6.270 0.496 -18.173 1.00 47.81 88 GLU A C 1
ATOM 720 O O . GLU A 1 88 ? -6.057 0.201 -19.375 1.00 47.81 88 GLU A O 1
#

Foldseek 3Di:
DVVVVVCVVVVVADDFDQLPFDCPDPCNVVVSRNPPNDQLVVDPVSADQDDGGPDPDDDDDFDCDDCSVVVVVVVVVNVVSNVVVVVD

Sequence (88 aa):
IGEARRDVCEGRILPVPVHLRDKHYGGAKRLGHGEGYQYAHDHPDGIAAQDYLGVEREYYRPTDRGFERELAQRLETIRVRLREGREE